Protein AF-A0A5K0ZGR8-F1 (afdb_monomer_lite)

pLDDT: mean 72.19, std 16.81, range [42.22, 91.94]

Radius of gyration: 15.2 Å; chains: 1; bounding box: 36×23×41 Å

Organism: NCBI:txid210225

Foldseek 3Di:
DDDDDADAFDKDDKDFDPPDFDWDFDPDADKDKDADADDPPDPDDDDPDDDPPPDPGTDGGGIMMITHHDPDDD

Structure (mmCIF, N/CA/C/O backbone):
data_AF-A0A5K0ZGR8-F1
#
_entry.id   AF-A0A5K0ZGR8-F1
#
loop_
_atom_site.group_PDB
_atom_site.id
_atom_site.type_symbol
_atom_site.label_atom_id
_atom_site.label_alt_id
_atom_site.label_comp_id
_atom_site.label_asym_id
_atom_site.label_entity_id
_atom_site.label_seq_id
_atom_site.pdbx_PDB_ins_code
_atom_site.Cartn_x
_atom_site.Cartn_y
_atom_site.Cartn_z
_atom_site.occupancy
_atom_site.B_iso_or_equiv
_atom_site.auth_seq_id
_atom_site.auth_comp_id
_atom_site.auth_asym_id
_atom_site.auth_atom_id
_atom_site.pdbx_PDB_model_num
ATOM 1 N N . ILE A 1 1 ? -7.636 8.889 -6.540 1.00 83.62 1 ILE A N 1
ATOM 2 C CA . ILE A 1 1 ? -7.193 9.051 -5.131 1.00 83.62 1 ILE A CA 1
ATOM 3 C C . ILE A 1 1 ? -8.099 8.178 -4.275 1.00 83.62 1 ILE A C 1
ATOM 5 O O . ILE A 1 1 ? -9.304 8.233 -4.475 1.00 83.62 1 ILE A O 1
ATOM 9 N N . CYS A 1 2 ? -7.536 7.343 -3.404 1.00 88.38 2 CYS A N 1
ATOM 10 C CA . CYS A 1 2 ? -8.272 6.414 -2.542 1.00 88.38 2 CYS A CA 1
ATOM 11 C C . CYS A 1 2 ? -7.679 6.474 -1.125 1.00 88.38 2 CYS A C 1
ATOM 13 O O . CYS A 1 2 ? -6.481 6.725 -0.986 1.00 88.38 2 CYS A O 1
ATOM 15 N N . ILE A 1 3 ? -8.504 6.270 -0.095 1.00 91.12 3 ILE A N 1
ATOM 16 C CA . ILE A 1 3 ? -8.080 6.207 1.310 1.00 91.12 3 ILE A CA 1
ATOM 17 C C . ILE A 1 3 ? -8.555 4.873 1.883 1.00 91.12 3 ILE A C 1
ATOM 19 O O . ILE A 1 3 ? -9.745 4.571 1.841 1.00 91.12 3 ILE A O 1
ATOM 23 N N . PHE A 1 4 ? -7.623 4.096 2.435 1.00 88.81 4 PHE A N 1
ATOM 24 C CA . PHE A 1 4 ? -7.915 2.846 3.130 1.00 88.81 4 PHE A CA 1
ATOM 25 C C . PHE A 1 4 ? -7.887 3.074 4.643 1.00 88.81 4 PHE A C 1
ATOM 27 O O . PHE A 1 4 ? -6.850 3.433 5.199 1.00 88.81 4 PHE A O 1
ATOM 34 N N . CYS A 1 5 ? -9.014 2.836 5.312 1.00 91.94 5 CYS A N 1
ATOM 35 C CA . CYS A 1 5 ? -9.110 2.839 6.772 1.00 91.94 5 CYS A CA 1
ATOM 36 C C . CYS A 1 5 ? -9.078 1.390 7.269 1.00 91.94 5 CYS A C 1
ATOM 38 O O . CYS A 1 5 ? -10.090 0.694 7.216 1.00 91.94 5 CYS A O 1
ATOM 40 N N . LEU A 1 6 ? -7.909 0.926 7.711 1.00 88.94 6 LEU A N 1
ATOM 41 C CA . LEU A 1 6 ? -7.710 -0.448 8.173 1.00 88.94 6 LEU A CA 1
ATOM 42 C C . LEU A 1 6 ? -7.826 -0.520 9.707 1.00 88.94 6 LEU A C 1
ATOM 44 O O . LEU A 1 6 ? -7.123 0.235 10.386 1.00 88.94 6 LEU A O 1
ATOM 48 N N . PRO A 1 7 ? -8.681 -1.394 10.275 1.00 89.88 7 PRO A N 1
ATOM 49 C CA . PRO A 1 7 ? -8.681 -1.644 11.715 1.00 89.88 7 PRO A CA 1
ATOM 50 C C . PRO A 1 7 ? -7.392 -2.374 12.130 1.00 89.88 7 PRO A C 1
ATOM 52 O O . PRO A 1 7 ? -6.766 -2.996 11.274 1.00 89.88 7 PRO A O 1
ATOM 55 N N . PRO A 1 8 ? -6.994 -2.354 13.417 1.00 88.56 8 PRO A N 1
ATOM 56 C CA . PRO A 1 8 ? -5.833 -3.108 13.895 1.00 88.56 8 PRO A CA 1
ATOM 57 C C . PRO A 1 8 ? -5.895 -4.590 13.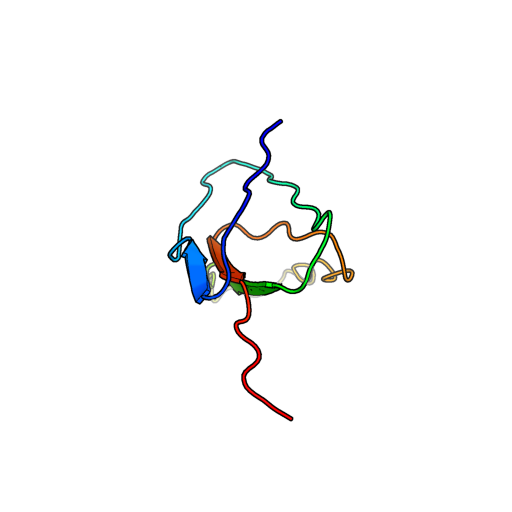489 1.00 88.56 8 PRO A C 1
ATOM 59 O O . PRO A 1 8 ? -6.969 -5.186 13.493 1.00 88.56 8 PRO A O 1
ATOM 62 N N . ALA A 1 9 ? -4.741 -5.178 13.162 1.00 85.06 9 ALA A N 1
ATOM 63 C CA . ALA A 1 9 ? -4.590 -6.528 12.601 1.00 85.06 9 ALA A CA 1
ATOM 64 C C . ALA A 1 9 ? -5.188 -6.771 11.195 1.00 85.06 9 ALA A C 1
ATOM 66 O O . ALA A 1 9 ? -5.066 -7.884 10.679 1.00 85.06 9 ALA A O 1
ATOM 67 N N . ALA A 1 10 ? -5.780 -5.774 10.528 1.00 86.88 10 ALA A N 1
ATOM 68 C CA . ALA A 1 10 ? -6.164 -5.930 9.127 1.00 86.88 10 ALA A CA 1
ATOM 69 C C . ALA A 1 10 ? -4.934 -6.003 8.214 1.00 86.88 10 ALA A C 1
ATOM 71 O O . ALA A 1 10 ? -3.902 -5.368 8.455 1.00 86.88 10 ALA A O 1
ATOM 72 N N . PHE A 1 11 ? -5.067 -6.760 7.128 1.00 86.62 11 PHE A N 1
ATOM 73 C CA . PHE A 1 11 ? -4.028 -6.906 6.122 1.00 86.62 11 PHE A CA 1
ATOM 74 C C . PHE A 1 11 ? -4.617 -6.874 4.712 1.00 86.62 11 PHE A C 1
ATOM 76 O O . PHE A 1 11 ? -5.674 -7.439 4.441 1.00 86.62 11 PHE A O 1
ATOM 83 N N . ILE A 1 12 ? -3.905 -6.208 3.813 1.00 89.25 12 ILE A N 1
ATOM 84 C CA . ILE A 1 12 ? -4.073 -6.283 2.371 1.00 89.25 12 ILE A CA 1
ATOM 85 C C . ILE A 1 12 ? -3.054 -7.324 1.888 1.00 89.25 12 ILE A C 1
ATOM 87 O O . ILE A 1 12 ? -1.848 -7.100 2.058 1.00 89.25 12 ILE A O 1
ATOM 91 N N . PRO A 1 13 ? -3.512 -8.463 1.333 1.00 88.69 13 PRO A N 1
ATOM 92 C CA . PRO A 1 13 ? -2.643 -9.523 0.833 1.00 88.69 13 PRO A CA 1
ATOM 93 C C . PRO A 1 13 ? -1.650 -9.036 -0.227 1.00 88.69 13 PRO A C 1
ATOM 95 O O . PRO A 1 13 ? -1.809 -7.962 -0.807 1.00 88.69 13 PRO A O 1
ATOM 98 N N . LEU A 1 14 ? -0.642 -9.863 -0.507 1.00 90.25 14 LEU A N 1
ATOM 99 C CA . L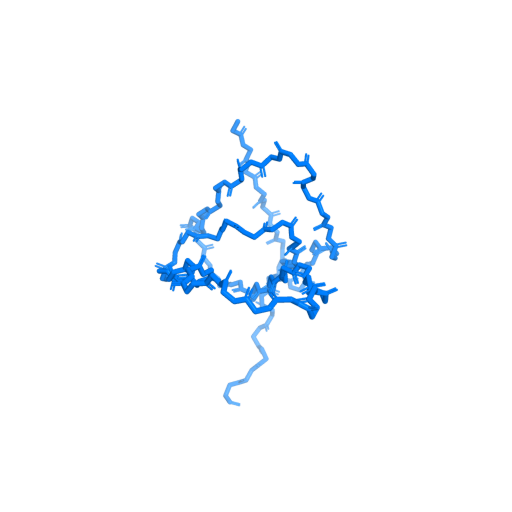EU A 1 14 ? 0.365 -9.580 -1.523 1.00 90.25 14 LEU A CA 1
ATOM 100 C C . LEU A 1 14 ? -0.307 -9.444 -2.889 1.00 90.25 14 LEU A C 1
ATOM 102 O O . LEU A 1 14 ? -0.920 -10.396 -3.371 1.00 90.25 14 LEU A O 1
ATOM 106 N N . HIS A 1 15 ? -0.188 -8.275 -3.509 1.00 87.31 15 HIS A N 1
ATOM 107 C CA . HIS A 1 15 ? -0.764 -8.005 -4.825 1.00 87.31 15 HIS A CA 1
ATOM 108 C C . HIS A 1 15 ? 0.190 -7.182 -5.690 1.00 87.31 15 HIS A C 1
ATOM 110 O O . HIS A 1 15 ? 1.057 -6.479 -5.172 1.00 87.31 15 HIS A O 1
ATOM 116 N N . ASN A 1 16 ? 0.033 -7.304 -7.011 1.00 85.88 16 ASN A N 1
ATOM 117 C CA . ASN A 1 16 ? 0.872 -6.663 -8.024 1.00 85.88 1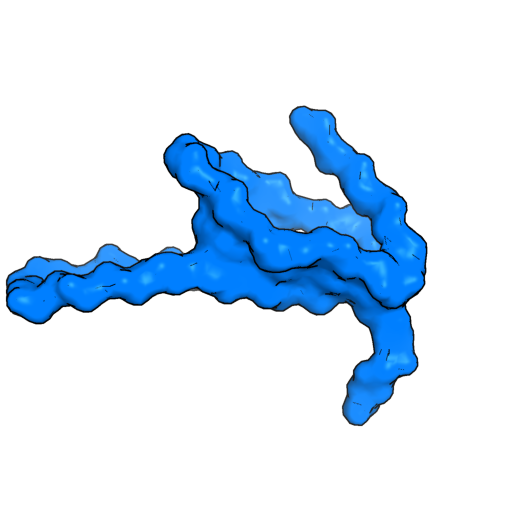6 ASN A CA 1
ATOM 118 C C . ASN A 1 16 ? 0.129 -5.508 -8.726 1.00 85.88 16 ASN A C 1
ATOM 120 O O . ASN A 1 16 ? -1.099 -5.514 -8.812 1.00 85.88 16 ASN A O 1
ATOM 124 N N . HIS A 1 17 ? 0.888 -4.568 -9.284 1.00 87.00 17 HIS A N 1
ATOM 125 C CA . HIS A 1 17 ? 0.437 -3.390 -10.022 1.00 87.00 17 HIS A CA 1
ATOM 126 C C . HIS A 1 17 ? 1.103 -3.320 -11.415 1.00 87.00 17 HIS A C 1
ATOM 128 O O . HIS A 1 17 ? 1.992 -2.497 -11.640 1.00 87.00 17 HIS A O 1
ATOM 134 N N . PRO A 1 18 ? 0.721 -4.181 -12.375 1.00 86.94 18 PRO A N 1
ATOM 135 C CA . PRO A 1 18 ? 1.379 -4.239 -13.681 1.00 86.94 18 PRO A CA 1
ATOM 136 C C . PRO A 1 18 ? 1.207 -2.929 -14.463 1.00 86.94 18 PRO A C 1
ATOM 138 O O . PRO A 1 18 ? 0.086 -2.475 -14.682 1.00 86.94 18 PRO A O 1
ATOM 141 N N . GLY A 1 19 ? 2.321 -2.328 -14.892 1.00 83.50 19 GLY A N 1
ATOM 142 C CA . GLY A 1 19 ? 2.324 -1.097 -15.693 1.00 83.50 19 GLY A CA 1
ATOM 143 C C . GLY A 1 19 ? 1.849 0.158 -14.950 1.00 83.50 19 GLY A C 1
ATOM 144 O O . GLY A 1 19 ? 1.587 1.173 -15.591 1.00 83.50 19 GLY A O 1
ATOM 145 N N . MET A 1 20 ? 1.721 0.105 -13.620 1.00 83.56 20 MET A N 1
ATOM 146 C CA . MET A 1 20 ? 1.245 1.223 -12.805 1.00 83.56 20 MET A CA 1
ATOM 147 C C . MET A 1 20 ? 2.335 1.724 -11.856 1.00 83.56 20 MET A C 1
ATOM 149 O O . MET A 1 20 ? 3.034 0.942 -11.219 1.00 83.56 20 MET A O 1
ATOM 153 N N . THR A 1 21 ? 2.419 3.045 -11.699 1.00 83.75 21 THR A N 1
ATOM 154 C CA . THR A 1 21 ? 3.185 3.694 -10.628 1.00 83.75 21 THR A CA 1
ATOM 155 C C . THR A 1 21 ? 2.215 4.118 -9.534 1.00 83.75 21 THR A C 1
ATOM 157 O O . THR A 1 21 ? 1.341 4.955 -9.761 1.00 83.75 21 THR A O 1
ATOM 160 N N . VAL A 1 22 ? 2.355 3.540 -8.343 1.00 81.94 22 VAL A N 1
ATOM 161 C CA . VAL A 1 22 ? 1.464 3.808 -7.210 1.00 81.94 22 VAL A CA 1
ATOM 162 C C . VAL A 1 22 ? 2.220 4.589 -6.145 1.00 81.94 22 VAL A C 1
ATOM 164 O O . VAL A 1 22 ? 3.313 4.202 -5.752 1.00 81.94 22 VAL A O 1
ATOM 167 N N . PHE A 1 23 ? 1.617 5.670 -5.649 1.00 84.81 23 PHE A N 1
ATOM 168 C CA . PHE A 1 23 ? 2.119 6.423 -4.501 1.00 84.81 23 PHE A CA 1
ATOM 169 C C . PHE A 1 23 ? 1.203 6.185 -3.305 1.00 84.81 23 PHE A C 1
ATOM 171 O O . PHE A 1 23 ? -0.005 6.404 -3.391 1.00 84.81 23 PHE A O 1
ATOM 178 N N . SER A 1 24 ? 1.786 5.769 -2.182 1.00 85.06 24 SER A N 1
ATOM 179 C CA . SER A 1 24 ? 1.060 5.543 -0.929 1.00 85.06 24 SER A CA 1
ATOM 180 C C . SER A 1 24 ? 1.691 6.347 0.202 1.00 85.06 24 SER A C 1
ATOM 182 O O . SER A 1 24 ? 2.906 6.311 0.382 1.00 85.06 24 SER A O 1
ATOM 184 N N . LYS A 1 25 ? 0.863 7.059 0.975 1.00 85.38 25 LYS A N 1
ATOM 185 C CA . LYS A 1 25 ? 1.274 7.816 2.164 1.00 85.38 25 LYS A CA 1
ATOM 186 C C . LYS A 1 25 ? 0.435 7.380 3.360 1.00 85.38 25 LYS A C 1
ATOM 188 O O . LYS A 1 25 ? -0.791 7.426 3.299 1.00 85.38 25 LYS A O 1
ATOM 193 N N . LEU A 1 26 ? 1.095 7.016 4.457 1.00 87.44 26 LEU A N 1
ATOM 194 C CA . LEU A 1 26 ? 0.425 6.762 5.730 1.00 87.44 26 LEU A CA 1
ATOM 195 C C . LEU A 1 26 ? -0.032 8.098 6.334 1.00 87.44 26 LEU A C 1
ATOM 197 O O . LEU A 1 26 ? 0.789 8.989 6.558 1.00 87.44 26 LEU A O 1
ATOM 201 N N . LEU A 1 27 ? -1.342 8.249 6.544 1.00 88.94 27 LEU A N 1
ATOM 202 C CA . LEU A 1 27 ? -1.925 9.483 7.083 1.00 88.94 27 LEU A CA 1
ATOM 203 C C . LEU A 1 27 ? -1.892 9.514 8.617 1.00 88.94 27 LEU A C 1
ATOM 205 O O . LEU A 1 27 ? -1.618 10.561 9.195 1.00 88.94 27 LEU A O 1
ATOM 209 N N . PHE A 1 28 ? -2.154 8.378 9.267 1.00 86.69 28 PHE A N 1
ATOM 210 C CA . PHE A 1 28 ? -2.114 8.215 10.721 1.00 86.69 28 PHE A CA 1
ATOM 211 C C . PHE A 1 28 ? -1.887 6.741 11.097 1.00 86.69 28 PHE A C 1
ATOM 213 O O . PHE A 1 28 ? -2.166 5.843 10.302 1.00 86.69 28 PHE A O 1
ATOM 220 N N . GLY A 1 29 ? -1.410 6.498 12.321 1.00 87.44 29 GLY A N 1
ATOM 221 C CA . GLY A 1 29 ? -1.175 5.155 12.863 1.00 87.44 29 GLY A CA 1
ATOM 222 C C . GLY A 1 29 ? 0.171 4.541 12.466 1.00 87.44 29 GLY A C 1
ATOM 223 O O . GLY A 1 29 ? 1.082 5.237 12.020 1.00 87.44 29 GLY A O 1
ATOM 224 N N . SER A 1 30 ? 0.295 3.228 12.659 1.00 85.88 30 SER A N 1
ATOM 225 C CA . SER A 1 30 ? 1.475 2.424 12.327 1.00 85.88 30 SER A CA 1
ATOM 226 C C . SER A 1 30 ? 1.087 1.227 11.457 1.00 85.88 30 SER A C 1
ATOM 228 O O . SER A 1 30 ? 0.033 0.610 11.618 1.00 85.88 30 SER A O 1
ATOM 230 N N . MET A 1 31 ? 1.942 0.917 10.487 1.00 85.44 31 MET A N 1
ATOM 231 C CA . MET A 1 31 ? 1.654 -0.054 9.437 1.00 85.44 31 MET A CA 1
ATOM 232 C C . MET A 1 31 ? 2.945 -0.752 9.020 1.00 85.44 31 MET A C 1
ATOM 234 O O . MET A 1 31 ? 3.971 -0.103 8.821 1.00 85.44 31 MET A O 1
ATOM 238 N N . HIS A 1 32 ? 2.892 -2.074 8.910 1.00 87.50 32 HIS A N 1
ATOM 239 C CA . HIS A 1 32 ? 3.977 -2.900 8.424 1.00 87.50 32 HIS A CA 1
ATOM 240 C C . HIS A 1 32 ? 3.741 -3.122 6.938 1.00 87.50 32 HIS A C 1
ATOM 242 O O . HIS A 1 32 ? 2.708 -3.641 6.518 1.00 87.50 32 HIS A O 1
ATOM 248 N N . ILE A 1 33 ? 4.701 -2.683 6.135 1.00 87.25 33 ILE A N 1
ATOM 249 C CA . ILE A 1 33 ? 4.639 -2.797 4.685 1.00 87.25 33 ILE A CA 1
ATOM 250 C C . ILE A 1 33 ? 5.805 -3.667 4.251 1.00 87.25 33 ILE A C 1
ATOM 252 O O . ILE A 1 33 ? 6.947 -3.426 4.645 1.00 87.25 33 ILE A O 1
ATOM 256 N N . LYS A 1 34 ? 5.507 -4.675 3.435 1.00 85.88 34 LYS A N 1
ATOM 257 C CA . LYS A 1 34 ? 6.517 -5.438 2.705 1.00 85.88 34 LYS A CA 1
ATOM 258 C C . LYS A 1 34 ? 6.283 -5.219 1.226 1.00 85.88 34 LYS A C 1
ATOM 260 O O . LYS A 1 34 ? 5.154 -5.344 0.760 1.00 85.88 34 LYS A O 1
ATOM 265 N N . SER A 1 35 ? 7.335 -4.909 0.491 1.00 84.56 35 SER A N 1
ATOM 266 C CA . SER A 1 35 ? 7.252 -4.758 -0.949 1.00 84.56 35 SER A CA 1
ATOM 267 C C . SER A 1 35 ? 8.372 -5.515 -1.635 1.00 84.56 35 SER A C 1
ATOM 269 O O . SER A 1 35 ? 9.450 -5.702 -1.069 1.00 84.56 35 SER A O 1
ATOM 271 N N . TYR A 1 36 ? 8.071 -6.007 -2.829 1.00 84.19 36 TYR A N 1
ATOM 272 C CA . TYR A 1 36 ? 8.971 -6.855 -3.590 1.00 84.19 36 TYR A CA 1
ATOM 273 C C . TYR A 1 36 ? 8.991 -6.397 -5.035 1.00 84.19 36 TYR A C 1
ATOM 275 O O . TYR A 1 36 ? 7.955 -6.040 -5.605 1.00 84.19 36 TYR A O 1
ATOM 283 N N . ASP A 1 37 ? 10.176 -6.483 -5.617 1.00 84.25 37 ASP A N 1
ATOM 284 C CA . ASP A 1 37 ? 10.370 -6.393 -7.050 1.00 84.25 37 ASP A CA 1
ATOM 285 C C . ASP A 1 37 ? 10.734 -7.774 -7.588 1.00 84.25 37 ASP A C 1
ATOM 287 O O . ASP A 1 37 ? 11.276 -8.632 -6.884 1.00 84.25 37 ASP A O 1
ATOM 291 N N . TRP A 1 38 ? 10.368 -8.013 -8.841 1.00 81.25 38 TRP A N 1
ATOM 292 C CA . TRP A 1 38 ? 10.689 -9.262 -9.511 1.00 81.25 38 TRP A 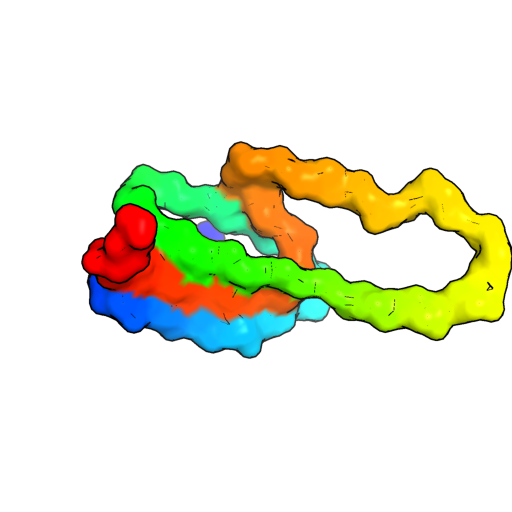CA 1
ATOM 293 C C . TRP A 1 38 ? 12.199 -9.358 -9.732 1.00 81.25 38 TRP A C 1
ATOM 295 O O . TRP A 1 38 ? 12.827 -8.407 -10.190 1.00 81.25 38 TRP A O 1
ATOM 305 N N . VAL A 1 39 ? 12.782 -10.525 -9.456 1.00 83.12 39 VAL A N 1
ATOM 306 C CA . VAL A 1 39 ? 14.181 -10.790 -9.807 1.00 83.12 39 VAL A CA 1
ATOM 307 C C . VAL A 1 39 ? 14.271 -11.004 -11.316 1.00 83.12 39 VAL A C 1
ATOM 309 O O . VAL A 1 39 ? 13.738 -11.982 -11.843 1.00 83.12 39 VAL A O 1
ATOM 312 N N . THR A 1 40 ? 14.973 -10.123 -12.020 1.00 73.69 40 THR A N 1
ATOM 313 C CA . THR A 1 40 ? 15.330 -10.319 -13.426 1.00 73.69 40 THR A CA 1
ATOM 314 C C . THR A 1 40 ? 16.610 -11.153 -13.495 1.00 73.69 40 THR A C 1
ATOM 316 O O . THR A 1 40 ? 17.722 -10.638 -13.458 1.00 73.69 40 THR A O 1
ATOM 319 N N . ASN A 1 41 ? 16.485 -12.480 -13.576 1.00 61.22 41 ASN A N 1
ATOM 320 C CA . ASN A 1 41 ? 17.629 -13.319 -13.944 1.00 61.22 41 ASN A CA 1
ATOM 321 C C . ASN A 1 41 ? 17.923 -13.125 -15.436 1.00 61.22 41 ASN A C 1
ATOM 323 O O . ASN A 1 41 ? 17.436 -13.880 -16.275 1.00 61.22 41 ASN A O 1
ATOM 327 N N . ILE A 1 42 ? 18.712 -12.104 -15.767 1.00 59.66 42 ILE A N 1
ATOM 328 C CA . ILE A 1 42 ? 19.390 -12.020 -17.059 1.00 59.66 42 ILE A CA 1
ATOM 329 C C . ILE A 1 42 ? 20.887 -12.151 -16.771 1.00 59.66 42 ILE A C 1
ATOM 331 O O . ILE A 1 42 ? 21.511 -11.181 -16.344 1.00 59.66 42 ILE A O 1
ATOM 335 N N . PRO A 1 43 ? 21.497 -13.332 -16.969 1.00 53.53 43 PRO A N 1
ATOM 336 C CA . PRO A 1 43 ? 22.939 -13.427 -17.025 1.00 53.53 43 PRO A CA 1
ATOM 337 C C . PRO A 1 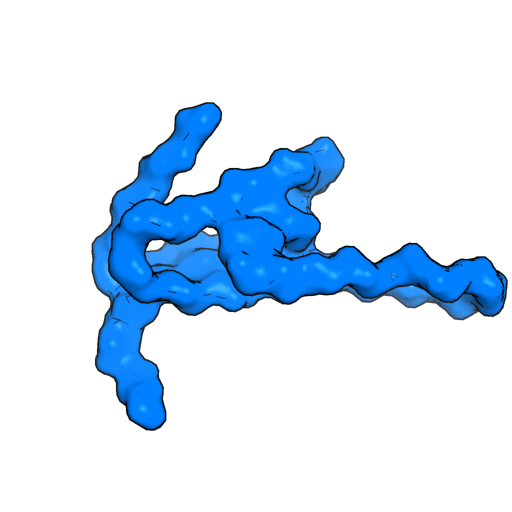43 ? 23.353 -12.889 -18.391 1.00 53.53 43 PRO A C 1
ATOM 339 O O . PRO A 1 43 ? 23.504 -13.647 -19.338 1.00 53.53 43 PRO A O 1
ATOM 342 N N . ASN A 1 44 ? 23.475 -11.575 -18.516 1.00 46.09 44 ASN A N 1
ATOM 343 C CA . ASN A 1 44 ? 24.344 -10.983 -19.518 1.00 46.09 44 ASN A CA 1
ATOM 344 C C . ASN A 1 44 ? 24.854 -9.661 -18.970 1.00 46.09 44 ASN A C 1
ATOM 346 O O . ASN A 1 44 ? 24.083 -8.816 -18.527 1.00 46.09 44 ASN A O 1
ATOM 350 N N . GLY A 1 45 ? 26.181 -9.577 -18.907 1.00 52.09 45 GLY A N 1
ATOM 351 C CA . GLY A 1 45 ? 26.909 -8.481 -18.297 1.00 52.09 45 GLY A CA 1
ATOM 352 C C . GLY A 1 45 ? 26.566 -7.125 -18.902 1.00 52.09 45 GLY A C 1
ATOM 353 O O . GLY A 1 45 ? 26.045 -7.045 -20.008 1.00 52.09 45 GLY A O 1
ATOM 354 N N . SER A 1 46 ? 26.941 -6.102 -18.131 1.00 51.41 46 SER A N 1
ATOM 355 C CA . SER A 1 46 ? 26.749 -4.662 -18.326 1.00 51.41 46 SER A CA 1
ATOM 356 C C . SER A 1 46 ? 25.309 -4.175 -18.203 1.00 51.41 46 SER A C 1
ATOM 358 O O . SER A 1 46 ? 24.589 -4.191 -19.184 1.00 51.41 46 SER A O 1
ATOM 360 N N . ASP A 1 47 ? 24.941 -3.705 -17.005 1.00 49.66 47 ASP A N 1
ATOM 361 C CA . ASP A 1 47 ? 24.302 -2.393 -16.808 1.00 49.66 47 ASP A CA 1
ATOM 362 C C . ASP A 1 47 ? 24.359 -2.005 -15.311 1.00 49.66 47 ASP A C 1
ATOM 364 O O . ASP A 1 47 ? 23.908 -2.779 -14.462 1.00 49.66 47 ASP A O 1
ATOM 368 N N . PRO A 1 48 ? 24.945 -0.849 -14.933 1.00 52.06 48 PRO A N 1
ATOM 369 C CA . PRO A 1 48 ? 25.165 -0.486 -13.539 1.00 52.06 48 PRO A CA 1
ATOM 370 C C . PRO A 1 48 ? 24.074 0.456 -13.013 1.00 52.06 48 PRO A C 1
ATOM 372 O O . PRO A 1 48 ? 24.408 1.506 -12.489 1.00 52.06 48 PRO A O 1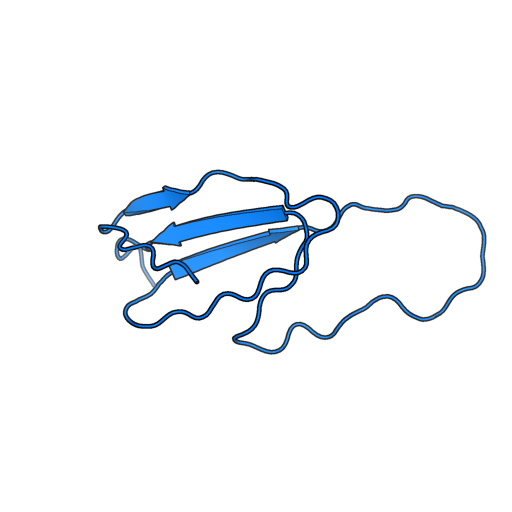
ATOM 375 N N . GLU A 1 49 ? 22.780 0.153 -13.137 1.00 56.00 49 GLU A N 1
ATOM 376 C CA . GLU A 1 49 ? 21.767 1.047 -12.546 1.00 56.00 49 GLU A CA 1
ATOM 377 C C . GLU A 1 49 ? 20.400 0.382 -12.335 1.00 56.00 49 GLU A C 1
ATOM 379 O O . GLU A 1 49 ? 19.529 0.426 -13.196 1.00 56.00 49 GLU A O 1
ATOM 384 N N . SER A 1 50 ? 20.168 -0.235 -11.171 1.00 47.41 50 SER A N 1
ATOM 385 C CA . SER A 1 50 ? 18.796 -0.594 -10.758 1.00 47.41 50 SER A CA 1
ATOM 386 C C . SER A 1 50 ? 18.598 -0.690 -9.241 1.00 47.41 50 SER A C 1
ATOM 388 O O . SER A 1 50 ? 17.882 -1.553 -8.744 1.00 47.41 50 SER A O 1
ATOM 390 N N . GLN A 1 51 ? 19.176 0.236 -8.474 1.00 51.50 51 GLN A N 1
ATOM 391 C CA . GLN A 1 51 ? 18.676 0.494 -7.120 1.00 51.50 51 GLN A CA 1
ATOM 392 C C . GLN A 1 51 ? 18.005 1.867 -7.062 1.00 51.50 51 GLN A C 1
ATOM 394 O O . GLN A 1 51 ? 18.681 2.870 -6.817 1.00 51.50 51 GLN A O 1
ATOM 399 N N . PRO A 1 52 ? 16.671 1.954 -7.231 1.00 52.09 52 PRO A N 1
ATOM 400 C CA . PRO A 1 52 ? 15.963 3.137 -6.792 1.00 52.09 52 PRO A CA 1
ATOM 401 C C . PRO A 1 52 ? 16.015 3.154 -5.262 1.00 52.09 52 PRO A C 1
ATOM 403 O O . PRO A 1 52 ? 15.471 2.296 -4.574 1.00 52.09 52 PRO A O 1
ATOM 406 N N . ASN A 1 53 ? 16.745 4.129 -4.732 1.00 46.75 53 ASN A N 1
ATOM 407 C CA . ASN A 1 53 ? 16.859 4.404 -3.309 1.00 46.75 53 ASN A CA 1
ATOM 408 C C . ASN A 1 53 ? 15.467 4.485 -2.659 1.00 46.75 53 ASN A C 1
ATOM 410 O O . ASN A 1 53 ? 14.725 5.443 -2.886 1.00 46.75 53 ASN A O 1
ATOM 414 N N . CYS A 1 54 ? 15.144 3.502 -1.816 1.00 44.97 54 CYS A N 1
ATOM 415 C CA . CYS A 1 54 ? 13.955 3.467 -0.972 1.00 44.97 54 CYS A CA 1
ATOM 416 C C . CYS A 1 54 ? 14.009 4.622 0.041 1.00 44.97 54 CYS A C 1
ATOM 418 O O . CYS A 1 54 ? 14.477 4.457 1.168 1.00 44.97 54 CYS A O 1
ATOM 420 N N . LYS A 1 55 ? 13.569 5.824 -0.348 1.00 44.03 55 LYS A N 1
ATOM 421 C CA . LYS A 1 55 ? 13.391 6.923 0.606 1.00 44.03 55 LYS A CA 1
ATOM 422 C C . LYS A 1 55 ? 12.198 6.593 1.499 1.00 44.03 55 LYS A C 1
ATOM 424 O O . LYS A 1 55 ? 11.105 6.304 1.014 1.00 44.03 55 LYS A O 1
ATOM 429 N N . SER A 1 56 ? 12.423 6.633 2.808 1.00 44.81 56 SER A N 1
ATOM 430 C CA . SER A 1 56 ? 11.411 6.428 3.839 1.00 44.81 56 SER A CA 1
ATOM 431 C C . SER A 1 56 ? 10.192 7.325 3.585 1.00 44.81 56 SER A C 1
ATOM 433 O O . SER A 1 56 ? 10.237 8.536 3.783 1.00 44.81 56 SER A O 1
ATOM 435 N N . GLY A 1 57 ? 9.090 6.729 3.118 1.00 50.16 57 GLY A N 1
ATOM 436 C CA . GLY A 1 57 ? 7.794 7.407 3.000 1.00 50.16 57 GLY A CA 1
ATOM 437 C C . GLY A 1 57 ? 7.127 7.400 1.623 1.00 50.16 57 GLY A C 1
ATOM 438 O O . GLY A 1 57 ? 5.984 7.843 1.543 1.00 50.16 57 GLY A O 1
ATOM 439 N N . PHE A 1 58 ? 7.773 6.884 0.572 1.00 50.75 58 PHE A N 1
ATOM 440 C CA . PHE A 1 58 ? 7.150 6.700 -0.745 1.00 50.75 58 PHE A CA 1
ATOM 441 C C . PHE A 1 58 ? 7.515 5.320 -1.304 1.00 50.75 58 PHE A C 1
ATOM 443 O O . PHE A 1 58 ? 8.641 5.099 -1.737 1.00 50.75 58 PHE A O 1
ATOM 450 N N . PHE A 1 59 ? 6.570 4.378 -1.271 1.00 55.44 59 PHE A N 1
ATOM 451 C CA . PHE A 1 59 ? 6.758 3.042 -1.842 1.00 55.44 59 PHE A CA 1
ATOM 452 C C . PHE A 1 59 ? 6.286 3.033 -3.297 1.00 55.44 59 PHE A C 1
ATOM 454 O O . PHE A 1 59 ? 5.130 3.350 -3.558 1.00 55.44 59 PHE A O 1
ATOM 461 N N . CYS A 1 60 ? 7.190 2.674 -4.212 1.00 52.97 60 CYS A N 1
ATOM 462 C CA . CYS A 1 60 ? 6.979 2.560 -5.658 1.00 52.97 60 CYS A CA 1
ATOM 463 C C . CYS A 1 60 ? 7.368 1.143 -6.129 1.00 52.97 60 CYS A C 1
ATOM 465 O O . CYS A 1 60 ? 8.104 0.977 -7.094 1.00 52.97 60 CYS A O 1
ATOM 467 N N . SER A 1 61 ? 6.959 0.108 -5.396 1.00 59.16 61 SER A N 1
ATOM 468 C CA . SER A 1 61 ? 7.239 -1.279 -5.788 1.00 59.16 61 SER A CA 1
ATOM 469 C C . SER A 1 61 ? 6.070 -1.862 -6.568 1.00 59.16 61 SER A C 1
ATOM 471 O O . SER A 1 61 ? 4.912 -1.496 -6.345 1.00 59.16 61 SER A O 1
ATOM 473 N N . THR A 1 62 ? 6.375 -2.805 -7.457 1.00 57.91 62 THR A N 1
ATOM 474 C CA . THR A 1 62 ? 5.353 -3.459 -8.289 1.00 57.91 62 THR A CA 1
ATOM 475 C C . THR A 1 62 ? 4.454 -4.372 -7.445 1.00 57.91 62 THR A C 1
ATOM 477 O O . THR A 1 62 ? 3.252 -4.437 -7.695 1.00 57.91 62 THR A O 1
ATOM 480 N N . ILE A 1 63 ? 4.994 -5.013 -6.396 1.00 62.59 63 ILE A N 1
ATOM 481 C CA . ILE A 1 63 ? 4.255 -5.910 -5.494 1.00 62.59 63 ILE A CA 1
ATOM 482 C C . ILE A 1 63 ? 4.257 -5.377 -4.052 1.00 62.59 63 ILE A C 1
ATOM 484 O O . ILE A 1 63 ? 5.322 -5.080 -3.509 1.00 62.59 63 ILE A O 1
ATOM 488 N N . CYS A 1 64 ? 3.088 -5.319 -3.401 1.00 73.75 64 CYS A N 1
ATOM 489 C CA . CYS A 1 64 ? 2.921 -4.776 -2.045 1.00 73.75 64 CYS A CA 1
ATOM 490 C C . CYS A 1 64 ? 2.080 -5.688 -1.130 1.00 73.75 64 CYS A C 1
ATOM 492 O O . CYS A 1 64 ? 1.036 -6.204 -1.527 1.00 73.75 64 CYS A O 1
ATOM 494 N N . LEU A 1 65 ? 2.521 -5.833 0.120 1.00 75.94 65 LEU A N 1
ATOM 495 C CA . LEU A 1 65 ? 1.803 -6.361 1.284 1.00 75.94 65 LEU A CA 1
ATOM 496 C C . LEU A 1 65 ? 1.659 -5.225 2.293 1.00 75.94 65 LEU A C 1
ATOM 498 O O . LEU A 1 65 ? 2.648 -4.564 2.620 1.00 75.94 65 LEU A O 1
ATOM 502 N N . ILE A 1 66 ? 0.455 -5.025 2.818 1.00 79.69 66 ILE A N 1
ATOM 503 C CA . ILE A 1 66 ? 0.184 -3.964 3.791 1.00 79.69 66 ILE A CA 1
ATOM 504 C C . ILE A 1 66 ? -0.537 -4.580 4.983 1.00 79.69 66 ILE A C 1
ATOM 506 O O . ILE A 1 66 ? -1.626 -5.110 4.814 1.00 79.69 66 ILE A O 1
ATOM 510 N N . SER A 1 67 ? 0.012 -4.497 6.190 1.00 77.44 67 SER A N 1
ATOM 511 C CA . SER A 1 67 ? -0.683 -4.908 7.412 1.00 77.44 67 SER A CA 1
ATOM 512 C C . SER A 1 67 ? -0.659 -3.800 8.456 1.00 77.44 67 SER A C 1
ATOM 514 O O . SER A 1 67 ? 0.372 -3.189 8.726 1.00 77.44 67 SER A O 1
ATOM 516 N N . SER A 1 68 ? -1.808 -3.502 9.061 1.00 74.69 68 SER A N 1
ATOM 517 C CA . SER A 1 68 ? -1.839 -2.649 10.251 1.00 74.69 68 SER A CA 1
ATOM 518 C C . SER A 1 68 ? -1.200 -3.425 11.401 1.00 74.69 68 SER A C 1
ATOM 520 O O . SER A 1 68 ? -1.627 -4.553 11.673 1.00 74.69 68 SER A O 1
ATOM 522 N N . LEU A 1 69 ? -0.191 -2.859 12.069 1.00 66.00 69 LEU A N 1
ATOM 523 C CA . LEU A 1 69 ? 0.355 -3.518 13.253 1.00 66.00 69 LEU A CA 1
ATOM 524 C C . LEU A 1 69 ? -0.715 -3.484 14.344 1.00 66.00 69 LEU A C 1
ATOM 526 O O . LEU A 1 69 ? -1.099 -2.416 14.817 1.00 66.00 69 LEU A O 1
ATOM 530 N N . LEU A 1 70 ? -1.167 -4.657 14.778 1.00 58.41 70 LEU A N 1
ATOM 531 C CA . LEU A 1 70 ? -1.538 -4.804 16.176 1.00 58.41 70 LEU A CA 1
ATOM 532 C C . LEU A 1 70 ? -0.221 -4.781 16.954 1.00 58.41 70 LEU A C 1
ATOM 534 O O . LEU A 1 70 ? 0.770 -5.322 16.478 1.00 58.41 70 LEU A O 1
ATOM 538 N N . LEU A 1 71 ? -0.192 -4.088 18.084 1.00 52.25 71 LEU A N 1
ATOM 539 C CA . LEU A 1 71 ? 0.969 -3.884 18.946 1.00 52.25 71 LEU A CA 1
ATOM 540 C C . LEU A 1 71 ? 1.646 -5.214 19.364 1.00 52.25 71 LEU A C 1
ATOM 542 O O . LEU A 1 71 ? 1.470 -5.679 20.485 1.00 52.25 71 LEU A O 1
ATOM 546 N N . GLU A 1 72 ? 2.437 -5.827 18.489 1.00 44.88 72 GLU A N 1
ATOM 547 C CA . GLU A 1 72 ? 3.264 -6.995 18.785 1.00 44.88 72 GLU A CA 1
ATOM 548 C C . GLU A 1 72 ? 4.735 -6.554 18.870 1.00 44.88 72 GLU A C 1
ATOM 550 O O . GLU A 1 72 ? 5.458 -6.636 17.888 1.00 44.88 72 GLU A O 1
ATOM 555 N N . ARG A 1 73 ? 5.083 -6.034 20.068 1.00 48.22 73 ARG A N 1
ATOM 556 C CA . ARG A 1 73 ? 6.371 -6.049 20.826 1.00 48.22 73 ARG A CA 1
ATOM 557 C C . ARG A 1 73 ? 7.670 -5.600 20.107 1.00 48.22 73 ARG A C 1
ATOM 559 O O . ARG A 1 73 ? 7.929 -5.964 18.974 1.00 48.22 73 ARG A O 1
ATOM 566 N N . ILE A 1 74 ? 8.414 -4.633 20.672 1.00 42.22 74 ILE A N 1
ATOM 567 C CA . ILE A 1 74 ? 9.632 -4.826 21.513 1.00 42.22 74 ILE A CA 1
ATOM 568 C C . ILE A 1 74 ? 10.588 -5.854 20.917 1.00 42.22 74 ILE A C 1
ATOM 570 O O . ILE A 1 74 ? 10.218 -7.047 20.930 1.00 42.22 74 ILE A O 1
#

Secondary structure (DSSP, 8-state):
-----PPTT-EEEEEE-TT--------SS-EEEEEE-------------------TT----SEEEEEEPP----

InterPro domains:
  IPR011051 RmlC-like cupin domain superfamily [SSF51182] (1-41)
  IPR012864 Cysteine oxygenase/2-aminoethanethiol dioxygenase [PF07847] (1-44)
  IPR012864 Cysteine oxygenase/2-aminoethanethiol dioxygenase [PTHR22966] (1-39)
  IPR014710 RmlC-like jelly roll fold [G3DSA:2.60.120.10] (1-66)

Sequence (74 aa):
ICIFCLPPAAFIPLHNHPGMTVFSKLLFGSMHIKSYDWVTNIPNGSDPESQPNCKSGFFCSTICLISSLLLERI